Protein AF-A0A1Z4GQP6-F1 (afdb_monomer_lite)

pLDDT: mean 81.56, std 16.0, range [38.94, 94.88]

Foldseek 3Di:
DDDDDDDPPDDPPPQWAAQPQPRDIDGNVPFDWDADPNDIHTHPDPVSVVVVVPDDPD

Sequence (58 aa):
MWNFFRHKRQQDSGNIAVDPICGMTVEKATALKSERDGQTYYFCSQSCLHTFESQPVG

Structure (mmCIF, N/CA/C/O backbone):
data_AF-A0A1Z4GQP6-F1
#
_entry.id   AF-A0A1Z4GQP6-F1
#
loop_
_atom_site.group_PDB
_atom_site.id
_atom_site.type_symbol
_atom_site.label_atom_id
_atom_site.label_alt_id
_atom_site.label_comp_id
_atom_site.label_asym_id
_atom_site.label_entity_id
_atom_site.label_seq_id
_atom_site.pdbx_PDB_ins_code
_atom_site.Cartn_x
_atom_site.Cartn_y
_atom_site.Cartn_z
_atom_site.occupancy
_atom_site.B_iso_or_equiv
_atom_site.auth_seq_id
_atom_site.auth_comp_id
_atom_site.auth_asym_id
_atom_site.auth_atom_id
_atom_site.pdbx_PDB_model_num
ATOM 1 N N . MET A 1 1 ? 5.629 -24.734 -39.157 1.00 38.94 1 MET A N 1
ATOM 2 C CA . MET A 1 1 ? 6.115 -23.348 -39.302 1.00 38.94 1 MET A CA 1
ATOM 3 C C . MET A 1 1 ? 5.606 -22.567 -38.098 1.00 38.94 1 MET A C 1
ATOM 5 O O . MET A 1 1 ? 4.400 -22.506 -37.908 1.00 38.94 1 MET A O 1
ATOM 9 N N . TRP A 1 2 ? 6.521 -22.141 -37.225 1.00 47.00 2 TRP A N 1
ATOM 10 C CA . TRP A 1 2 ? 6.284 -21.331 -36.022 1.00 47.00 2 TRP A CA 1
ATOM 11 C C . TRP A 1 2 ? 5.298 -20.172 -36.265 1.00 47.00 2 TRP A C 1
ATOM 13 O O . TRP A 1 2 ? 5.438 -19.495 -37.277 1.00 47.00 2 TRP A O 1
ATOM 23 N N . ASN A 1 3 ? 4.370 -19.926 -35.326 1.00 51.38 3 ASN A N 1
ATOM 24 C CA . ASN A 1 3 ? 4.139 -18.600 -34.718 1.00 51.38 3 ASN A CA 1
ATOM 25 C C . ASN A 1 3 ? 3.172 -18.677 -33.515 1.00 51.38 3 ASN A C 1
ATOM 27 O O . ASN A 1 3 ? 1.991 -18.366 -33.592 1.00 51.38 3 ASN A O 1
ATOM 31 N N . PHE A 1 4 ? 3.723 -19.170 -32.404 1.00 56.56 4 PHE A N 1
ATOM 32 C CA . PHE A 1 4 ? 3.763 -18.503 -31.097 1.00 56.56 4 PHE A CA 1
ATOM 33 C C . PHE A 1 4 ? 2.493 -17.791 -30.622 1.00 56.56 4 PHE A C 1
ATOM 35 O O . PHE A 1 4 ? 2.240 -16.624 -30.901 1.00 56.56 4 PHE A O 1
ATOM 42 N N . PHE A 1 5 ? 1.768 -18.521 -29.777 1.00 63.06 5 PHE A N 1
ATOM 43 C CA . PHE A 1 5 ? 1.112 -18.030 -28.571 1.00 63.06 5 PHE A CA 1
ATOM 44 C C . PHE A 1 5 ? 1.532 -16.623 -28.105 1.00 63.06 5 PHE A C 1
ATOM 46 O O . PHE A 1 5 ? 2.711 -16.352 -27.892 1.00 63.06 5 PHE A O 1
ATOM 53 N N . ARG A 1 6 ? 0.497 -15.855 -27.732 1.00 65.06 6 ARG A N 1
ATOM 54 C CA . ARG A 1 6 ? 0.482 -14.861 -26.647 1.00 65.06 6 ARG A CA 1
ATOM 55 C C . ARG A 1 6 ? 1.383 -13.6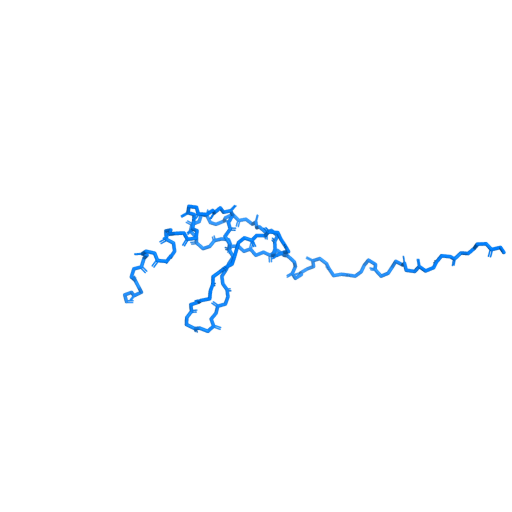49 -26.859 1.00 65.06 6 ARG A C 1
ATOM 57 O O . ARG A 1 6 ? 2.546 -13.718 -26.532 1.00 65.06 6 ARG A O 1
ATOM 64 N N . HIS A 1 7 ? 0.785 -12.494 -27.146 1.00 57.62 7 HIS A N 1
ATOM 65 C CA . HIS A 1 7 ? 1.128 -11.236 -26.468 1.00 57.62 7 HIS A CA 1
ATOM 66 C C . HIS A 1 7 ? -0.142 -10.385 -26.305 1.00 57.62 7 HIS A C 1
ATOM 68 O O . HIS A 1 7 ? -0.299 -9.328 -26.908 1.00 57.62 7 HIS A O 1
ATOM 74 N N . LYS A 1 8 ? -1.047 -10.818 -25.414 1.00 58.31 8 LYS A N 1
ATOM 75 C 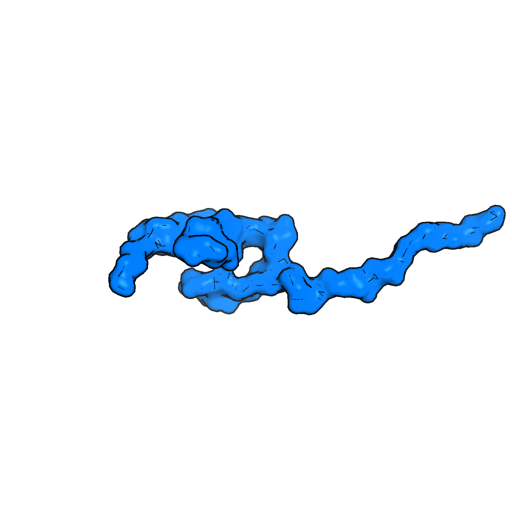CA . LYS A 1 8 ? -1.803 -9.840 -24.622 1.00 58.31 8 LYS A CA 1
ATOM 76 C C . LYS A 1 8 ? -0.775 -9.101 -23.755 1.00 58.31 8 LYS A C 1
ATOM 78 O O . LYS A 1 8 ? -0.517 -9.515 -22.635 1.00 58.31 8 LYS A O 1
ATOM 83 N N . ARG A 1 9 ? -0.155 -8.038 -24.274 1.00 59.62 9 ARG A N 1
ATOM 84 C CA . ARG A 1 9 ? 0.364 -6.952 -23.427 1.00 59.62 9 ARG A CA 1
ATOM 85 C C . ARG A 1 9 ? -0.799 -6.004 -23.165 1.00 59.62 9 ARG A C 1
ATOM 87 O O . ARG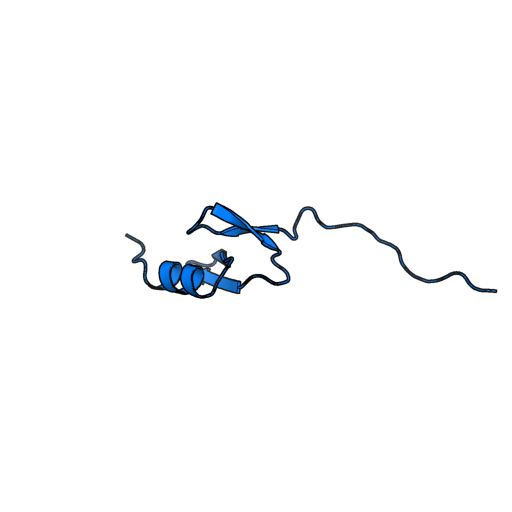 A 1 9 ? -0.870 -4.905 -23.694 1.00 59.62 9 ARG A O 1
ATOM 94 N N . GLN A 1 10 ? -1.781 -6.508 -22.436 1.00 58.28 10 GLN A N 1
ATOM 95 C CA . GLN A 1 10 ? -2.770 -5.683 -21.768 1.00 58.28 10 GLN A CA 1
ATOM 96 C C . GLN A 1 10 ? -2.480 -5.849 -20.279 1.00 58.28 10 GLN A C 1
ATOM 98 O O . GLN A 1 10 ? -2.248 -6.979 -19.862 1.00 58.28 10 GLN A O 1
ATOM 103 N N . GLN A 1 11 ? -2.594 -4.751 -19.525 1.00 56.28 11 GLN A N 1
ATOM 104 C CA . GLN A 1 11 ? -2.792 -4.699 -18.065 1.00 56.28 11 GLN A CA 1
ATOM 105 C C . GLN A 1 11 ? -1.559 -4.395 -17.195 1.00 56.28 11 GLN A C 1
ATOM 107 O O . GLN A 1 11 ? -1.181 -5.215 -16.372 1.00 56.28 11 GLN A O 1
ATOM 112 N N . ASP A 1 12 ? -1.022 -3.171 -17.267 1.00 54.75 12 ASP A N 1
ATOM 113 C CA . ASP A 1 12 ? -0.199 -2.614 -16.167 1.00 54.75 12 ASP A CA 1
ATOM 114 C C . ASP A 1 12 ? -0.864 -1.448 -15.416 1.00 54.75 12 ASP A C 1
ATOM 116 O O . ASP A 1 12 ? -0.379 -1.006 -14.380 1.00 54.75 12 ASP A O 1
ATOM 120 N N . SER A 1 13 ? -2.041 -0.984 -15.844 1.00 56.03 13 SER A N 1
ATOM 121 C CA . SER A 1 13 ? -2.730 0.138 -15.184 1.00 56.03 13 SER A CA 1
ATOM 122 C C . SER A 1 13 ? -3.314 -0.202 -13.801 1.00 56.03 13 SER A C 1
ATOM 124 O O . SER A 1 13 ? -3.803 0.688 -13.116 1.00 56.03 13 SER A O 1
ATOM 126 N N . GLY A 1 14 ? -3.283 -1.474 -13.383 1.00 62.88 14 GLY A N 1
ATOM 127 C CA . GLY A 1 14 ? -3.778 -1.935 -12.078 1.00 62.88 14 GLY A CA 1
ATOM 128 C C . GLY A 1 14 ? -2.711 -2.543 -11.165 1.00 62.88 14 GLY A C 1
ATOM 129 O O . GLY A 1 14 ? -3.048 -2.947 -10.050 1.00 62.88 14 GLY A O 1
ATOM 130 N N . ASN A 1 15 ? -1.458 -2.617 -11.626 1.00 83.94 15 ASN A N 1
ATOM 131 C CA . ASN A 1 15 ? -0.400 -3.407 -10.996 1.00 83.94 15 ASN A CA 1
ATOM 132 C C . ASN A 1 15 ? 0.488 -2.595 -10.044 1.00 83.94 15 ASN A C 1
ATOM 134 O O . ASN A 1 15 ? 1.340 -3.160 -9.372 1.00 83.94 15 ASN A O 1
ATOM 138 N N . ILE A 1 16 ? 0.266 -1.284 -9.944 1.00 89.31 16 ILE A N 1
ATOM 139 C CA . ILE A 1 16 ? 0.950 -0.396 -9.003 1.00 89.31 16 ILE A CA 1
ATOM 140 C C . ILE A 1 16 ? 0.007 0.053 -7.879 1.00 89.31 16 ILE A C 1
ATOM 142 O O . ILE A 1 16 ? -1.202 0.199 -8.076 1.00 89.31 16 ILE A O 1
ATOM 146 N N . ALA A 1 17 ? 0.558 0.238 -6.686 1.00 92.12 17 ALA A N 1
ATOM 147 C CA . ALA A 1 17 ? -0.091 0.769 -5.494 1.00 92.12 17 ALA A CA 1
ATOM 148 C C . ALA A 1 17 ? 0.791 1.842 -4.854 1.00 92.12 17 ALA A C 1
ATOM 150 O O . ALA A 1 17 ? 1.988 1.905 -5.118 1.00 92.12 17 ALA A O 1
ATOM 151 N N . VAL A 1 18 ? 0.197 2.684 -4.014 1.00 92.88 18 VAL A N 1
ATOM 152 C CA . VAL A 1 18 ? 0.924 3.705 -3.257 1.00 92.88 18 VAL A CA 1
ATOM 153 C C . VAL A 1 18 ? 1.008 3.260 -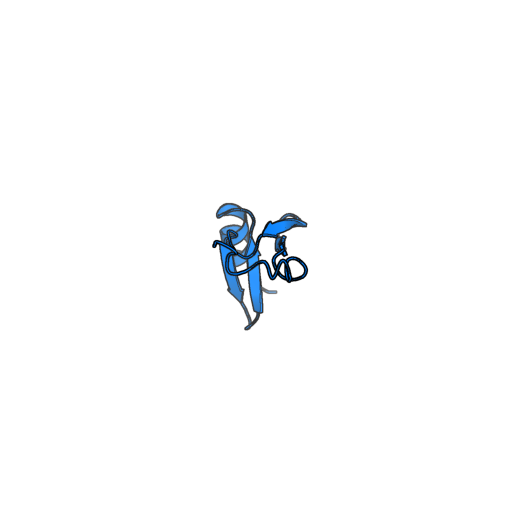1.807 1.00 92.88 18 VAL A C 1
ATOM 155 O O . VAL A 1 18 ? -0.009 2.900 -1.214 1.00 92.88 18 VAL A O 1
ATOM 158 N N . ASP A 1 19 ? 2.217 3.284 -1.257 1.00 93.12 19 ASP A N 1
ATOM 159 C CA . ASP A 1 19 ? 2.468 3.009 0.151 1.00 93.12 19 ASP A CA 1
ATOM 160 C C . ASP A 1 19 ? 1.914 4.159 1.014 1.00 93.12 19 ASP A C 1
ATOM 162 O O . ASP A 1 19 ? 2.352 5.301 0.844 1.00 93.12 19 ASP A O 1
ATOM 166 N N . PRO A 1 20 ? 0.968 3.905 1.937 1.00 89.94 20 PRO A N 1
ATOM 167 C CA . PRO A 1 20 ? 0.347 4.952 2.747 1.00 89.94 20 PRO A CA 1
ATOM 168 C C . PRO A 1 20 ? 1.284 5.546 3.811 1.00 89.94 20 PRO A C 1
ATOM 170 O O . PRO A 1 20 ? 0.960 6.580 4.385 1.00 89.94 20 PRO A O 1
ATOM 173 N N . ILE A 1 21 ? 2.427 4.913 4.093 1.00 92.44 21 ILE A N 1
ATOM 174 C CA . ILE A 1 21 ? 3.400 5.371 5.092 1.00 92.44 21 ILE A CA 1
ATOM 175 C C . ILE A 1 21 ? 4.381 6.368 4.490 1.00 92.44 21 ILE A C 1
ATOM 177 O O . ILE A 1 21 ? 4.647 7.411 5.080 1.00 92.44 21 ILE A O 1
ATOM 181 N N . CYS A 1 22 ? 4.937 6.045 3.322 1.00 91.94 22 CYS A N 1
ATOM 182 C CA . CYS A 1 22 ? 5.997 6.843 2.700 1.00 91.94 22 CYS A CA 1
ATOM 183 C C . CYS A 1 22 ? 5.590 7.525 1.385 1.00 91.94 22 CYS A C 1
ATOM 185 O O . CYS A 1 22 ? 6.342 8.353 0.876 1.00 91.94 22 CYS A O 1
ATOM 187 N N . GLY A 1 23 ? 4.428 7.190 0.814 1.00 91.12 23 GLY A N 1
ATOM 188 C CA . GLY A 1 23 ? 3.955 7.720 -0.469 1.00 91.12 23 GLY A CA 1
ATOM 189 C C . GLY A 1 23 ? 4.650 7.120 -1.696 1.00 91.12 23 GLY A C 1
ATOM 190 O O . GLY A 1 23 ? 4.458 7.602 -2.813 1.00 91.12 23 GLY A O 1
ATOM 191 N N . MET A 1 24 ? 5.471 6.082 -1.521 1.00 92.12 24 MET A N 1
ATOM 192 C CA . MET A 1 24 ? 6.202 5.456 -2.621 1.00 92.12 24 MET A CA 1
ATOM 193 C C . MET A 1 24 ? 5.273 4.600 -3.486 1.00 92.12 24 MET A C 1
ATOM 195 O O . MET A 1 24 ? 4.407 3.891 -2.978 1.00 92.12 24 MET A O 1
ATOM 199 N N . THR A 1 25 ? 5.466 4.642 -4.806 1.00 92.56 25 THR A N 1
ATOM 200 C CA . THR A 1 25 ? 4.751 3.756 -5.735 1.00 92.56 25 THR A CA 1
ATOM 201 C C . THR A 1 25 ? 5.442 2.397 -5.787 1.00 92.56 25 THR A C 1
ATOM 203 O O . THR A 1 25 ? 6.648 2.325 -6.006 1.00 92.56 25 THR A O 1
ATOM 206 N N . VAL A 1 26 ? 4.676 1.327 -5.589 1.00 91.81 26 VAL A N 1
ATOM 207 C CA . VAL A 1 26 ? 5.154 -0.057 -5.499 1.00 91.81 26 VAL A CA 1
ATOM 208 C C . VAL A 1 26 ? 4.341 -0.966 -6.411 1.00 91.81 26 VAL A C 1
ATOM 210 O O . VAL A 1 26 ? 3.156 -0.730 -6.635 1.00 91.81 26 VAL A O 1
ATOM 213 N N . GL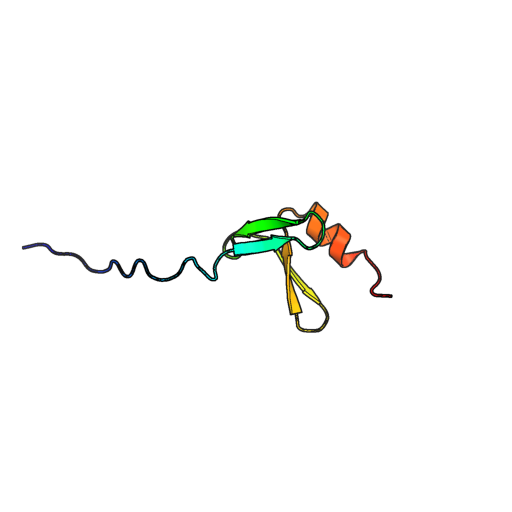U A 1 27 ? 4.945 -2.029 -6.930 1.00 91.31 27 GLU A N 1
ATOM 214 C CA . GLU A 1 27 ? 4.223 -3.025 -7.724 1.00 91.31 27 GLU A CA 1
ATOM 215 C C . GLU A 1 27 ? 3.472 -4.006 -6.819 1.00 91.31 27 GLU A C 1
ATOM 217 O O . GLU A 1 27 ? 4.081 -4.736 -6.050 1.00 91.31 27 GLU A O 1
ATOM 222 N N . LYS A 1 28 ? 2.148 -4.104 -6.946 1.00 89.88 28 LYS A N 1
ATOM 223 C CA . LYS A 1 28 ? 1.289 -5.011 -6.162 1.00 89.88 28 LYS A CA 1
ATOM 224 C C . LYS A 1 28 ? 1.678 -6.484 -6.277 1.00 89.88 28 LYS A C 1
ATOM 226 O O . LYS A 1 28 ? 1.379 -7.254 -5.369 1.00 89.88 28 LYS A O 1
ATOM 231 N N . ALA A 1 29 ? 2.285 -6.880 -7.395 1.00 88.00 29 ALA A N 1
ATOM 232 C CA . ALA A 1 29 ? 2.722 -8.252 -7.630 1.00 88.00 29 ALA A CA 1
ATOM 233 C C . ALA A 1 29 ? 3.902 -8.666 -6.734 1.00 88.00 29 ALA A C 1
ATOM 235 O O . ALA A 1 29 ? 4.032 -9.846 -6.413 1.00 88.00 29 ALA A O 1
ATOM 236 N N . THR A 1 30 ? 4.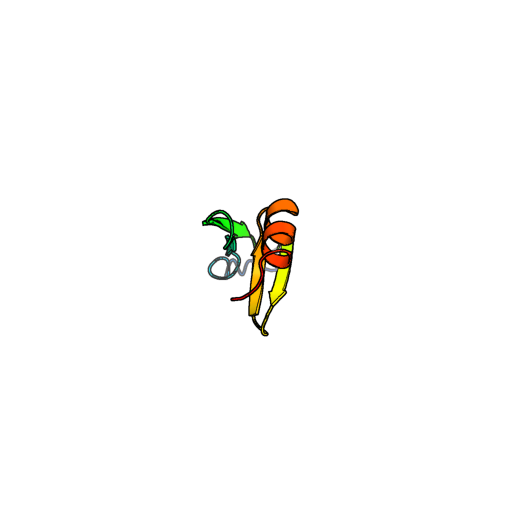749 -7.712 -6.340 1.00 88.56 30 THR A N 1
ATOM 237 C CA . THR A 1 30 ? 5.986 -7.949 -5.574 1.00 88.56 30 THR A CA 1
ATOM 238 C C . THR A 1 30 ? 5.992 -7.251 -4.213 1.00 88.56 30 THR A C 1
ATOM 240 O O . THR A 1 30 ? 6.772 -7.622 -3.339 1.00 88.56 30 THR A O 1
ATOM 243 N N . ALA A 1 31 ? 5.118 -6.265 -4.014 1.00 92.06 31 ALA A N 1
ATOM 244 C CA . ALA A 1 31 ? 4.989 -5.507 -2.783 1.00 92.06 31 ALA A CA 1
ATOM 245 C C . ALA A 1 31 ? 4.399 -6.344 -1.648 1.00 92.06 31 ALA A C 1
ATOM 247 O O . ALA A 1 31 ? 3.588 -7.255 -1.844 1.00 92.06 31 ALA A O 1
ATOM 248 N N . LEU A 1 32 ? 4.763 -5.957 -0.429 1.00 93.94 32 LEU A N 1
ATOM 249 C CA . LEU A 1 32 ? 4.121 -6.466 0.771 1.00 93.94 32 LEU A CA 1
ATOM 250 C C . LEU A 1 32 ? 2.704 -5.914 0.853 1.00 93.94 32 LEU A C 1
ATOM 252 O O . LEU A 1 32 ? 2.447 -4.795 0.414 1.00 93.94 32 LEU A O 1
ATOM 256 N N . LYS A 1 33 ? 1.787 -6.685 1.433 1.00 92.94 33 LYS A N 1
ATOM 257 C CA . LYS A 1 33 ? 0.402 -6.264 1.624 1.00 92.94 33 LYS A CA 1
ATOM 258 C C . LYS A 1 33 ? -0.101 -6.632 3.009 1.00 92.94 33 LYS A C 1
ATOM 260 O O . LYS A 1 33 ? 0.301 -7.660 3.548 1.00 92.94 33 LYS A O 1
ATOM 265 N N . SER A 1 34 ? -0.986 -5.807 3.549 1.00 92.88 34 SER A N 1
ATOM 266 C CA . SER A 1 34 ? -1.696 -6.068 4.802 1.00 92.88 34 SER A CA 1
ATOM 267 C C . SER A 1 34 ? -3.156 -5.659 4.633 1.00 92.88 34 SER A C 1
ATOM 269 O O . SER A 1 34 ? -3.466 -4.728 3.885 1.00 92.88 34 SER A O 1
ATOM 271 N N . GLU A 1 35 ? -4.059 -6.392 5.271 1.00 91.75 35 GLU A N 1
ATOM 272 C CA . GLU A 1 35 ? -5.495 -6.129 5.224 1.00 91.75 35 GLU A CA 1
ATOM 273 C C . GLU A 1 35 ? -5.924 -5.470 6.533 1.00 91.75 35 GLU A C 1
ATOM 275 O O . GLU A 1 35 ? -5.717 -6.026 7.611 1.00 91.75 35 GLU A O 1
ATOM 280 N N . ARG A 1 36 ? -6.529 -4.282 6.445 1.00 87.94 36 ARG A N 1
ATOM 281 C CA . ARG A 1 36 ? -7.125 -3.582 7.590 1.00 87.94 36 ARG A CA 1
ATOM 282 C C . ARG A 1 36 ? -8.487 -3.038 7.205 1.00 87.94 36 ARG A C 1
ATOM 284 O O . ARG A 1 36 ? -8.644 -2.499 6.116 1.00 87.94 36 ARG A O 1
ATOM 291 N N . ASP A 1 37 ? -9.472 -3.247 8.074 1.00 87.94 37 ASP A N 1
ATOM 292 C CA . ASP A 1 37 ? -10.848 -2.766 7.884 1.00 87.94 37 ASP A CA 1
ATOM 293 C C . ASP A 1 37 ? -11.489 -3.215 6.553 1.00 87.94 37 ASP A C 1
ATOM 295 O O . ASP A 1 37 ? -12.303 -2.517 5.956 1.00 87.94 37 ASP A O 1
ATOM 299 N N . GLY A 1 38 ? -11.102 -4.399 6.060 1.00 90.56 38 GLY A N 1
ATOM 300 C CA . GLY A 1 38 ? -11.561 -4.934 4.772 1.00 90.56 38 GLY A CA 1
ATOM 301 C C . GLY A 1 38 ? -10.890 -4.309 3.542 1.00 90.56 38 GLY A C 1
ATOM 302 O O . GLY A 1 38 ? -11.269 -4.628 2.417 1.00 90.56 38 GLY A O 1
ATOM 303 N N . GLN A 1 39 ? -9.884 -3.453 3.737 1.00 90.19 39 GLN A N 1
ATOM 304 C CA . GLN A 1 39 ? -9.103 -2.824 2.681 1.00 90.19 39 GLN A CA 1
ATOM 305 C C . GLN A 1 39 ? -7.682 -3.403 2.637 1.00 90.19 39 GLN A C 1
ATOM 307 O O . GLN A 1 39 ? -6.971 -3.461 3.641 1.00 90.19 39 GLN A O 1
ATOM 312 N N . THR A 1 40 ? -7.240 -3.818 1.447 1.00 92.19 40 THR A N 1
ATOM 313 C CA . THR A 1 40 ? -5.849 -4.233 1.218 1.00 92.19 40 THR A CA 1
ATOM 314 C C . THR A 1 40 ? -4.973 -3.008 0.967 1.00 92.19 40 THR A C 1
ATOM 316 O O . THR A 1 40 ? -5.233 -2.234 0.040 1.00 92.19 40 THR A O 1
ATOM 319 N N . TYR A 1 41 ? -3.911 -2.873 1.757 1.00 92.69 41 TYR A N 1
ATOM 320 C CA . TYR A 1 41 ? -2.860 -1.867 1.610 1.00 92.69 41 TYR A CA 1
ATOM 321 C C . TYR A 1 41 ? -1.560 -2.523 1.158 1.00 92.69 41 TYR A C 1
ATOM 323 O O . TYR A 1 41 ? -1.324 -3.692 1.461 1.00 92.69 41 TYR A O 1
ATOM 331 N N . TYR A 1 42 ? -0.724 -1.773 0.439 1.00 94.25 42 TYR A N 1
ATOM 332 C CA . TYR A 1 42 ? 0.542 -2.255 -0.114 1.00 94.25 42 TYR A CA 1
ATOM 333 C C . TYR A 1 42 ? 1.708 -1.417 0.405 1.00 94.25 42 TYR A C 1
ATOM 335 O O . TYR A 1 42 ? 1.556 -0.211 0.572 1.00 94.25 42 TYR A O 1
ATOM 343 N N . PHE A 1 43 ? 2.863 -2.044 0.629 1.00 94.88 43 PHE A N 1
ATOM 344 C CA . PHE A 1 43 ? 4.020 -1.428 1.279 1.00 94.88 43 PHE A CA 1
ATOM 345 C C . PHE A 1 43 ? 5.316 -1.706 0.526 1.00 94.88 43 PHE A C 1
ATOM 347 O O . PHE A 1 43 ? 5.531 -2.806 0.008 1.00 94.88 43 PHE A O 1
ATOM 354 N N . CYS A 1 44 ? 6.205 -0.714 0.515 1.00 93.81 44 CYS A N 1
ATOM 355 C CA . CYS A 1 44 ? 7.512 -0.802 -0.134 1.00 93.81 44 CYS A CA 1
ATOM 356 C C . CYS A 1 44 ? 8.499 -1.679 0.641 1.00 93.81 44 CYS A C 1
ATOM 358 O O . CYS A 1 44 ? 9.447 -2.209 0.068 1.00 93.81 44 CYS A O 1
ATOM 360 N N . SER A 1 45 ? 8.293 -1.825 1.951 1.00 93.50 45 SER A N 1
ATOM 361 C CA . SER A 1 45 ? 9.213 -2.515 2.849 1.00 93.50 45 SER A CA 1
ATOM 362 C C . SER A 1 45 ? 8.505 -3.044 4.091 1.00 93.50 45 SER A C 1
ATOM 364 O O . SER A 1 45 ? 7.436 -2.563 4.477 1.00 93.50 45 SER A O 1
ATOM 366 N N . GLN A 1 46 ? 9.136 -4.022 4.748 1.00 93.19 46 GLN A N 1
ATOM 367 C CA . GLN A 1 46 ? 8.626 -4.605 5.990 1.00 93.19 46 GLN A CA 1
ATOM 368 C C . GLN A 1 46 ? 8.500 -3.550 7.094 1.00 93.19 46 GLN A C 1
ATOM 370 O O . GLN A 1 46 ? 7.565 -3.600 7.887 1.00 93.19 46 GLN A O 1
ATOM 375 N N . SER A 1 47 ? 9.407 -2.569 7.111 1.00 93.62 47 SER A N 1
ATOM 376 C CA . SER A 1 47 ? 9.360 -1.445 8.043 1.00 93.62 47 SER A CA 1
ATOM 377 C C . SER A 1 47 ? 8.074 -0.633 7.876 1.00 93.62 47 SER A C 1
ATOM 379 O O . SER A 1 47 ? 7.406 -0.375 8.870 1.00 93.62 47 SER A O 1
ATOM 381 N N . CYS A 1 48 ? 7.680 -0.297 6.639 1.00 93.75 48 CYS A N 1
ATOM 382 C CA . CYS A 1 48 ? 6.434 0.438 6.379 1.00 93.75 48 CYS A CA 1
ATOM 383 C C . CYS A 1 48 ? 5.202 -0.383 6.784 1.00 93.75 48 CYS A C 1
ATOM 385 O O . CYS A 1 48 ? 4.318 0.137 7.458 1.00 93.75 48 CYS A O 1
ATOM 387 N N . LEU A 1 49 ? 5.180 -1.683 6.473 1.00 92.94 49 LEU A N 1
ATOM 388 C CA . LEU A 1 49 ? 4.108 -2.576 6.921 1.00 92.94 49 LEU A CA 1
ATOM 389 C C . LEU A 1 49 ? 4.002 -2.614 8.454 1.00 92.94 49 LEU A C 1
ATOM 391 O O . LEU A 1 49 ? 2.918 -2.445 9.002 1.00 92.94 49 LEU A O 1
ATOM 395 N N . HIS A 1 50 ? 5.119 -2.761 9.165 1.00 92.94 50 HIS A N 1
ATOM 396 C CA . HIS A 1 50 ? 5.112 -2.809 10.627 1.00 92.94 50 HIS A CA 1
ATOM 397 C C . HIS A 1 50 ? 4.684 -1.476 11.256 1.00 92.94 50 HIS A C 1
ATOM 399 O O . HIS A 1 50 ? 3.928 -1.458 12.228 1.00 92.94 50 HIS A O 1
ATOM 405 N N . THR A 1 51 ? 5.120 -0.349 10.683 1.00 91.94 51 THR A N 1
ATOM 406 C CA . THR A 1 51 ? 4.654 0.987 11.073 1.00 91.94 51 THR A CA 1
ATOM 407 C C . THR A 1 51 ? 3.152 1.142 10.838 1.00 91.94 51 THR A C 1
ATOM 409 O O . THR A 1 51 ? 2.468 1.748 11.657 1.00 91.94 51 THR A O 1
ATOM 412 N N . PHE A 1 52 ? 2.615 0.587 9.752 1.00 91.50 52 PHE A N 1
ATOM 413 C CA . PHE A 1 52 ? 1.180 0.594 9.472 1.00 91.50 52 PHE A CA 1
ATOM 414 C C . PHE A 1 52 ? 0.372 -0.258 10.460 1.00 91.50 52 PHE A C 1
ATOM 416 O O . PHE A 1 52 ? -0.693 0.156 10.912 1.00 91.50 52 PHE A O 1
ATOM 423 N N . GLU A 1 53 ? 0.875 -1.432 10.836 1.00 89.75 53 GLU A N 1
ATOM 424 C CA . GLU A 1 53 ? 0.224 -2.313 11.813 1.00 89.75 53 GLU A CA 1
ATOM 425 C C . GLU A 1 53 ? 0.291 -1.754 13.239 1.00 89.75 53 GLU A C 1
ATOM 427 O O . GLU A 1 53 ? -0.675 -1.867 13.994 1.00 89.75 53 GLU A O 1
ATOM 432 N N . SER A 1 54 ? 1.398 -1.093 13.585 1.00 91.31 54 SER A N 1
ATOM 433 C CA . SER A 1 54 ? 1.619 -0.492 14.907 1.00 91.31 54 SER A CA 1
ATOM 434 C C . SER A 1 54 ? 0.866 0.822 15.115 1.00 91.31 54 SER A C 1
ATOM 436 O O . SER A 1 54 ? 0.721 1.267 16.253 1.00 91.31 54 SER A O 1
ATOM 438 N N . GLN A 1 55 ? 0.398 1.468 14.043 1.00 84.62 55 GLN A N 1
ATOM 439 C CA . GLN A 1 55 ? -0.414 2.672 14.163 1.00 84.62 55 GLN A CA 1
ATOM 440 C C . GLN A 1 55 ? -1.816 2.319 14.688 1.00 84.62 55 GLN A C 1
ATOM 442 O O . GLN A 1 55 ? -2.497 1.466 14.102 1.00 84.62 55 GLN A O 1
ATOM 447 N N . PRO A 1 56 ? -2.269 2.955 15.785 1.00 75.94 56 PRO A N 1
ATOM 448 C CA . PRO A 1 56 ? -3.654 2.859 16.213 1.00 75.94 56 PRO A CA 1
ATOM 449 C C . PRO A 1 56 ? -4.532 3.644 15.234 1.00 75.94 56 PRO A C 1
ATOM 451 O O . PRO A 1 56 ? -4.249 4.801 14.925 1.00 75.94 56 PRO A O 1
ATOM 454 N N . VAL A 1 57 ? -5.600 3.012 14.749 1.00 64.75 57 VAL A N 1
ATOM 455 C CA . VAL A 1 57 ? -6.669 3.711 14.029 1.00 64.75 57 VAL A CA 1
ATOM 456 C C . VAL A 1 57 ? -7.467 4.494 15.074 1.00 64.75 57 VAL A C 1
ATOM 458 O O . VAL A 1 57 ? -8.155 3.903 15.904 1.00 64.75 57 VAL A O 1
ATOM 461 N N . GLY A 1 58 ? -7.222 5.803 15.133 1.00 55.69 58 GLY A N 1
ATOM 462 C CA . GLY A 1 58 ? -7.891 6.732 16.049 1.00 55.69 58 GLY A CA 1
ATOM 463 C C . GLY A 1 58 ? -9.252 7.162 15.535 1.00 55.69 58 GLY A C 1
ATOM 464 O O . GLY A 1 58 ? -9.363 7.369 14.306 1.00 55.69 58 GLY A O 1
#

Secondary structure (DSSP, 8-state):
------------TTSEEE-TTT--EEETTTSEEEEETTEEEEESSHHHHHHHHHS---

InterPro domains:
  IPR007029 YHS domain [PF04945] (18-56)
  IPR009078 Ferritin-like superfamily [SSF47240] (17-57)
  IPR011017 TRASH domain [SM00746] (19-56)
  IPR012348 Ribonucleotide reductase-like [G3DSA:1.10.620.20] (4-57)

Organism: NCBI:txid1085406

Radius of gyration: 16.38 Å; chains: 1; bounding box: 21×31×56 Å